Protein AF-A0A3A2ZNB6-F1 (afdb_monomer)

InterPro domains:
  IPR016805 Intermembrane space protein MIX23, fungal [PIRSF022603] (1-166)
  IPR019171 Intermembrane space protein MIX23 [PF09774] (1-150)
  IPR019171 Intermembrane space protein MIX23 [PTHR31905] (4-158)

Foldseek 3Di:
DLVVLCVVDQVCLVVVLVVLDDVVVVPDDPVVPVDDPPPPPLPDARDLVSLVCCVLPPVLVSLVVVVVVLVVLLVVLPDDDPPFPCVVVLVVVVVVLVVDDDDCVVPVCVNDDDRDDTPSRVSNVVSVVVVVVSQVSQQNSVVSSCSRNVPPPDGSVRVSVVSVVVVD

Radius of gyration: 25.67 Å; Cα contacts (8 Å, |Δi|>4): 90; chains: 1; bounding box: 61×32×72 Å

Solvent-accessible surface area (backbone atoms only — not comparable to full-atom values): 10119 Å² total; per-residue (Å²): 107,72,68,60,57,37,52,73,45,53,77,34,33,70,59,59,57,55,66,62,58,59,64,79,80,77,54,91,56,80,70,71,70,73,52,88,68,83,77,69,69,84,81,62,70,46,55,61,66,57,44,50,47,43,41,67,72,48,52,48,52,53,52,48,54,52,51,51,52,50,51,52,51,49,53,56,26,70,46,88,68,90,83,50,83,58,53,64,58,44,51,53,51,53,52,54,58,72,70,58,84,71,58,59,90,82,41,75,65,71,73,69,78,81,79,77,76,50,73,34,54,52,44,40,53,50,46,54,53,50,50,57,51,48,54,52,49,47,52,55,44,37,57,54,48,31,66,45,46,69,50,72,103,67,55,61,66,60,54,49,48,55,56,52,59,77,71,112

Organism: NCBI:txid2070753

Sequence (168 aa):
FLLLSRSTIDDSITQNLNALHTPAREGFDPSSTAARRTDSNIGRPINPAACKDFKNNVLFPSWQARSDVLNYCAGVATSPDPDDPDLILRQIESAKEREKVVDERLDPYSARSYPQQARTESLAAVVRNQRTVEEIIRARTWSLVSERCADGPTNWDEALNKWREGRQ

pLDDT: mean 87.4, std 11.67, range [49.62, 98.12]

Mean predicted aligned error: 8.27 Å

Secondary structure (DSSP, 8-state):
-HHHHHHHHTTTHHHHHHHT--GGGT---GGGGSS--SS-STTSPPPHHHHHHHIIIIIHHHHHHHHHHHHHHHHHHHS--TT-TTHHHHHHHHHHHHH----TTT-TTTT---PPPPHHHHHHHHHHHHHHHHHHHHHHHHHHHHHHTT--S--HHHHHHHHHHTT-

Structure (mmCIF, N/CA/C/O backbone):
data_AF-A0A3A2ZNB6-F1
#
_entry.id   AF-A0A3A2ZNB6-F1
#
loop_
_atom_site.group_PDB
_atom_site.id
_atom_site.type_symbol
_atom_site.label_atom_id
_atom_site.label_alt_id
_atom_site.label_comp_id
_atom_site.label_asym_id
_atom_site.label_entity_id
_atom_site.label_seq_id
_atom_site.pdbx_PDB_ins_code
_atom_site.Cartn_x
_atom_site.Cartn_y
_atom_site.Cartn_z
_atom_site.occupancy
_atom_site.B_iso_or_equiv
_atom_site.auth_seq_id
_atom_site.auth_comp_id
_atom_site.auth_asym_id
_atom_site.auth_atom_id
_atom_site.pdbx_PDB_model_num
ATOM 1 N N . PHE A 1 1 ? 1.115 -10.999 5.623 1.00 94.50 1 PHE A N 1
ATOM 2 C CA . PHE A 1 1 ? 0.964 -10.601 4.207 1.00 9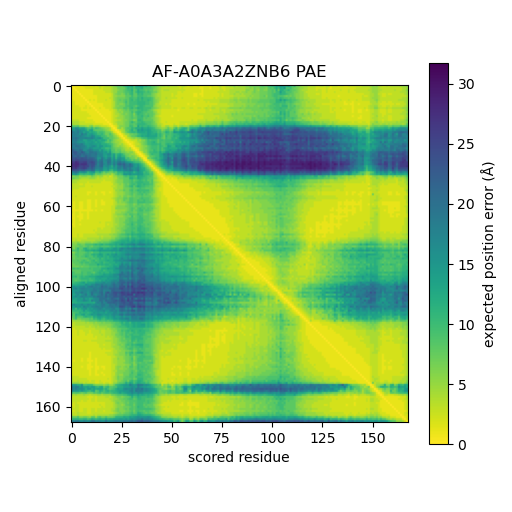4.50 1 PHE A CA 1
ATOM 3 C C . PHE A 1 1 ? 1.639 -9.265 3.892 1.00 94.50 1 PHE A C 1
ATOM 5 O O . PHE A 1 1 ? 2.648 -9.297 3.203 1.00 94.50 1 PHE A O 1
ATOM 12 N N . LEU A 1 2 ? 1.159 -8.119 4.409 1.00 96.50 2 LEU A N 1
ATOM 13 C CA . LEU A 1 2 ? 1.678 -6.783 4.038 1.00 96.50 2 LEU A CA 1
ATOM 14 C C . LEU A 1 2 ? 3.202 -6.648 4.188 1.00 96.50 2 LEU A C 1
ATOM 16 O O . LEU A 1 2 ? 3.859 -6.202 3.257 1.00 96.50 2 LEU A O 1
ATOM 20 N N . LEU A 1 3 ? 3.757 -7.094 5.322 1.00 95.31 3 LEU A N 1
ATOM 21 C CA . LEU A 1 3 ? 5.204 -7.078 5.575 1.00 95.31 3 LEU A CA 1
ATOM 22 C C . LEU A 1 3 ? 5.992 -7.853 4.510 1.00 95.31 3 LEU A C 1
ATOM 24 O O . LEU A 1 3 ? 6.935 -7.323 3.942 1.00 95.31 3 LEU A O 1
ATOM 28 N N . LEU A 1 4 ? 5.561 -9.079 4.198 1.00 96.56 4 LEU A N 1
ATOM 29 C CA . LEU A 1 4 ? 6.214 -9.926 3.197 1.00 96.56 4 LEU A CA 1
ATOM 30 C C . LEU A 1 4 ? 6.096 -9.342 1.781 1.00 96.56 4 LEU A C 1
ATOM 32 O O . LEU A 1 4 ? 7.050 -9.371 1.013 1.00 96.56 4 LEU A O 1
ATOM 36 N N . SER A 1 5 ? 4.933 -8.790 1.426 1.00 97.12 5 SER A N 1
ATOM 37 C CA . SER A 1 5 ? 4.749 -8.144 0.121 1.00 97.12 5 SER A CA 1
ATOM 38 C C . SER A 1 5 ? 5.644 -6.908 -0.035 1.00 97.12 5 SER A C 1
ATOM 40 O O . SER A 1 5 ? 6.174 -6.673 -1.115 1.00 97.12 5 SER A O 1
ATOM 42 N N . ARG A 1 6 ? 5.842 -6.130 1.035 1.00 96.56 6 ARG A N 1
ATOM 43 C CA . ARG A 1 6 ? 6.731 -4.959 1.026 1.00 96.56 6 ARG A CA 1
ATOM 44 C C . ARG A 1 6 ? 8.198 -5.363 0.946 1.00 96.56 6 ARG A C 1
ATOM 46 O O . ARG A 1 6 ? 8.913 -4.828 0.107 1.00 96.56 6 ARG A O 1
ATOM 53 N N . SER A 1 7 ? 8.623 -6.359 1.723 1.00 96.06 7 SER A N 1
ATOM 54 C CA . SER A 1 7 ? 10.024 -6.796 1.721 1.00 96.06 7 SER A CA 1
ATOM 55 C C . SER A 1 7 ? 10.468 -7.370 0.372 1.00 96.06 7 SER A C 1
ATOM 57 O O . SER A 1 7 ? 11.592 -7.145 -0.079 1.00 96.06 7 SER A O 1
ATOM 59 N N . THR A 1 8 ? 9.567 -8.081 -0.305 1.00 95.44 8 THR A N 1
ATOM 60 C CA . THR A 1 8 ? 9.838 -8.727 -1.599 1.00 95.44 8 THR A CA 1
ATOM 61 C C . THR A 1 8 ? 9.813 -7.776 -2.795 1.00 95.44 8 THR A C 1
ATOM 63 O O . THR A 1 8 ? 10.444 -8.079 -3.804 1.00 95.44 8 THR A O 1
ATOM 66 N N . ILE A 1 9 ? 9.115 -6.639 -2.703 1.00 96.06 9 ILE A N 1
ATOM 67 C CA . ILE A 1 9 ? 8.940 -5.711 -3.831 1.00 96.06 9 ILE A CA 1
ATOM 68 C C . ILE A 1 9 ? 9.571 -4.345 -3.553 1.00 96.06 9 ILE A C 1
ATOM 70 O O . ILE A 1 9 ? 10.433 -3.903 -4.312 1.00 96.06 9 ILE A O 1
ATOM 74 N N . ASP A 1 10 ? 9.128 -3.675 -2.490 1.00 96.94 10 ASP A N 1
ATOM 75 C CA . ASP A 1 10 ? 9.426 -2.270 -2.206 1.00 96.94 10 ASP A CA 1
ATOM 76 C C . ASP A 1 10 ? 10.764 -2.098 -1.475 1.00 96.94 10 ASP A C 1
ATOM 78 O O . ASP A 1 10 ? 11.604 -1.315 -1.911 1.00 96.94 10 ASP A O 1
ATOM 82 N N . ASP A 1 11 ? 11.021 -2.867 -0.412 1.00 95.88 11 ASP A N 1
ATOM 83 C CA . ASP A 1 11 ? 12.286 -2.756 0.337 1.00 95.88 11 ASP A CA 1
ATOM 84 C C . ASP A 1 11 ? 13.483 -3.225 -0.507 1.00 95.88 11 ASP A C 1
ATOM 86 O O . ASP A 1 11 ? 14.604 -2.734 -0.363 1.00 95.88 11 ASP A O 1
ATOM 90 N N . SER A 1 12 ? 13.232 -4.154 -1.430 1.00 95.38 12 SER A N 1
ATOM 91 C CA . SER A 1 12 ? 14.197 -4.679 -2.397 1.00 95.38 12 SER A CA 1
ATOM 92 C C . SER A 1 12 ? 14.084 -4.015 -3.776 1.00 95.38 12 SER A C 1
ATOM 94 O O . SER A 1 12 ? 14.669 -4.513 -4.738 1.00 95.38 12 SER A O 1
ATOM 96 N N . ILE A 1 13 ? 13.402 -2.865 -3.901 1.00 95.25 13 ILE A N 1
ATOM 97 C CA . ILE A 1 13 ? 13.139 -2.232 -5.206 1.00 95.25 13 ILE A CA 1
ATOM 98 C C . ILE A 1 13 ? 14.415 -1.976 -6.010 1.00 95.25 13 ILE A C 1
ATOM 100 O O . ILE A 1 13 ? 14.458 -2.256 -7.203 1.00 95.25 13 ILE A O 1
ATOM 104 N N . THR A 1 14 ? 15.494 -1.530 -5.366 1.00 93.06 14 THR A N 1
ATOM 105 C CA . THR A 1 14 ? 16.782 -1.306 -6.037 1.00 93.06 14 THR A CA 1
ATOM 106 C C . THR A 1 14 ? 17.345 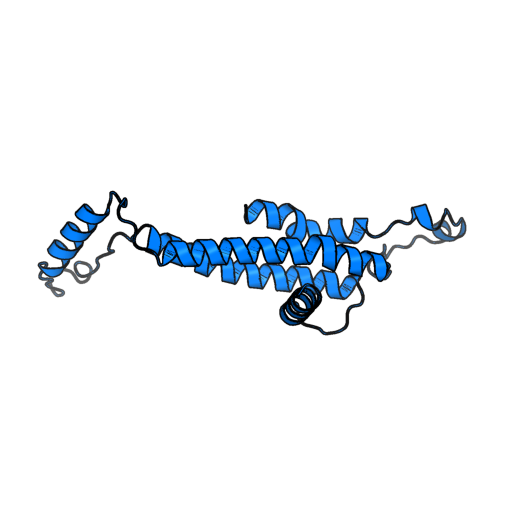-2.599 -6.626 1.00 93.06 14 THR A C 1
ATOM 108 O O . THR A 1 14 ? 17.884 -2.587 -7.729 1.00 93.06 14 THR A O 1
ATOM 111 N N . GLN A 1 15 ? 17.211 -3.723 -5.917 1.00 91.94 15 GLN A N 1
ATOM 112 C CA . GLN A 1 15 ? 17.655 -5.029 -6.408 1.00 91.94 15 GLN A CA 1
ATOM 113 C C . GLN A 1 15 ? 16.778 -5.493 -7.573 1.00 91.94 15 GLN A C 1
ATOM 115 O O . GLN A 1 15 ? 17.310 -5.899 -8.603 1.00 91.94 15 GLN A O 1
ATOM 120 N N . ASN A 1 16 ? 15.456 -5.347 -7.441 1.00 93.44 16 ASN A N 1
ATOM 121 C CA . ASN A 1 16 ? 14.493 -5.669 -8.492 1.00 93.44 16 ASN A CA 1
ATOM 122 C C . ASN A 1 16 ? 14.765 -4.863 -9.773 1.00 93.44 16 ASN A C 1
ATOM 124 O O . ASN A 1 16 ? 14.822 -5.440 -10.854 1.00 93.44 16 ASN A O 1
ATOM 128 N N . LEU A 1 17 ? 15.021 -3.556 -9.659 1.00 91.38 17 LEU A N 1
ATOM 129 C CA . LEU A 1 17 ? 15.357 -2.687 -10.791 1.00 91.38 17 LEU A CA 1
ATOM 130 C C . LEU A 1 17 ? 16.722 -3.024 -11.400 1.00 91.38 17 LEU A C 1
ATOM 132 O O . LEU A 1 17 ? 16.853 -3.084 -12.620 1.00 91.38 17 LEU A O 1
ATOM 136 N N . ASN A 1 18 ? 17.735 -3.300 -10.576 1.00 89.38 18 ASN A N 1
ATOM 137 C CA . ASN A 1 18 ? 19.047 -3.714 -11.074 1.00 89.38 18 ASN A CA 1
ATOM 138 C C . ASN A 1 18 ? 18.977 -5.055 -11.823 1.00 89.38 18 ASN A C 1
ATOM 140 O O . ASN A 1 18 ? 19.704 -5.236 -12.795 1.00 89.38 18 ASN A O 1
ATOM 144 N N . ALA A 1 19 ? 18.088 -5.969 -11.421 1.00 88.56 19 ALA A N 1
ATOM 145 C CA . ALA A 1 19 ? 17.867 -7.239 -12.114 1.00 88.56 19 ALA A CA 1
ATOM 146 C C . ALA A 1 19 ? 17.224 -7.073 -13.506 1.00 88.56 19 ALA A C 1
ATOM 148 O O . ALA A 1 19 ? 17.339 -7.970 -14.340 1.00 88.56 19 ALA A O 1
ATOM 149 N N . LEU A 1 20 ? 16.592 -5.925 -13.791 1.00 87.94 20 LEU A N 1
ATOM 150 C CA . LEU A 1 20 ? 16.092 -5.601 -15.133 1.00 87.94 20 LEU A CA 1
ATOM 151 C C . LEU A 1 20 ? 17.223 -5.244 -16.106 1.00 87.94 20 LEU A C 1
ATOM 153 O O . LEU A 1 20 ? 17.026 -5.294 -17.322 1.00 87.94 20 LEU A O 1
ATOM 157 N N . HIS A 1 21 ? 18.417 -4.911 -15.606 1.00 80.81 21 HIS A N 1
ATOM 158 C CA . HIS A 1 21 ? 19.594 -4.819 -16.455 1.00 80.81 21 HIS A CA 1
ATOM 159 C C . HIS A 1 21 ? 20.095 -6.224 -16.788 1.00 80.81 21 HIS A C 1
ATOM 161 O O . HIS A 1 21 ? 20.613 -6.942 -15.936 1.00 80.81 21 HIS A O 1
ATOM 167 N N . THR A 1 22 ? 20.021 -6.588 -18.067 1.00 69.44 22 THR A N 1
ATOM 168 C CA . THR A 1 22 ? 20.584 -7.840 -18.587 1.00 69.44 22 THR A CA 1
ATOM 169 C C . THR A 1 22 ? 21.734 -7.559 -19.562 1.00 69.44 22 THR A C 1
ATOM 171 O O . THR A 1 22 ? 21.530 -7.674 -20.773 1.00 69.44 22 THR A O 1
ATOM 174 N N . PRO A 1 23 ? 22.952 -7.220 -19.083 1.00 63.22 23 PRO A N 1
ATOM 175 C CA . PRO A 1 23 ? 24.102 -6.959 -19.957 1.00 63.22 23 PRO A CA 1
ATOM 176 C C . PRO A 1 23 ? 24.428 -8.145 -20.871 1.00 63.22 23 PRO A C 1
ATOM 178 O O . PRO A 1 23 ? 24.843 -7.967 -22.008 1.00 63.22 23 PRO A O 1
ATOM 181 N N . ALA A 1 24 ? 24.176 -9.371 -20.399 1.00 61.31 24 ALA A N 1
ATOM 182 C CA . ALA A 1 24 ? 24.453 -10.598 -21.142 1.00 61.31 24 ALA A CA 1
ATOM 183 C C . ALA A 1 24 ? 23.692 -10.709 -22.478 1.00 61.31 24 ALA A C 1
ATOM 185 O O . ALA A 1 24 ? 24.148 -11.425 -23.365 1.00 61.31 24 ALA A O 1
ATOM 186 N N . ARG A 1 25 ? 22.561 -10.004 -22.649 1.00 65.25 25 ARG A N 1
ATOM 187 C CA . ARG A 1 25 ? 21.824 -9.980 -23.925 1.00 65.25 25 ARG A CA 1
ATOM 188 C C . ARG A 1 25 ? 22.501 -9.120 -24.995 1.00 65.25 25 ARG A C 1
ATOM 190 O O . ARG A 1 25 ? 22.277 -9.368 -26.172 1.00 65.25 25 ARG A O 1
ATOM 197 N N . GLU A 1 26 ? 23.308 -8.136 -24.602 1.00 64.44 26 GLU A N 1
ATOM 198 C CA . GLU A 1 26 ? 24.009 -7.232 -25.528 1.00 64.44 26 GLU A CA 1
ATOM 199 C C . GLU A 1 26 ? 25.3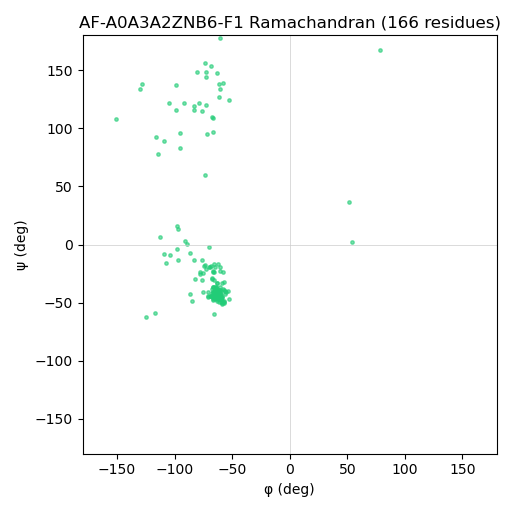64 -7.799 -25.996 1.00 64.44 26 GLU A C 1
ATOM 201 O O . GLU A 1 26 ? 25.970 -7.259 -26.917 1.00 64.44 26 GLU A O 1
ATOM 206 N N . GLY A 1 27 ? 25.815 -8.921 -25.419 1.00 66.94 27 GLY A N 1
ATOM 207 C CA . GLY A 1 27 ? 27.125 -9.511 -25.701 1.00 66.94 27 GLY A CA 1
ATOM 208 C C . GLY A 1 27 ? 28.271 -8.794 -24.976 1.00 66.94 27 GLY A C 1
ATOM 209 O O . GLY A 1 27 ? 28.104 -7.725 -24.391 1.00 66.94 27 GLY A O 1
ATOM 210 N N . PHE A 1 28 ? 29.452 -9.416 -24.962 1.00 74.62 28 PHE A N 1
ATOM 211 C CA . PHE A 1 28 ? 30.645 -8.801 -24.377 1.00 74.62 28 PHE A CA 1
ATOM 212 C C . PHE A 1 28 ? 31.311 -7.867 -25.394 1.00 74.62 28 PHE A C 1
ATOM 214 O O . PHE A 1 28 ? 31.755 -8.318 -26.448 1.00 74.62 28 PHE A O 1
ATOM 221 N N . ASP A 1 29 ? 31.414 -6.583 -25.055 1.00 74.12 29 ASP A N 1
ATOM 222 C CA . ASP A 1 29 ? 32.189 -5.595 -25.807 1.00 74.12 29 ASP A CA 1
ATOM 223 C C . ASP A 1 29 ? 33.566 -5.397 -25.138 1.00 74.12 29 ASP A C 1
ATOM 225 O O . ASP A 1 29 ? 33.617 -4.898 -24.008 1.00 74.12 29 ASP A O 1
ATOM 229 N N . PRO A 1 30 ? 34.694 -5.731 -25.796 1.00 77.69 30 PRO A N 1
ATOM 230 C CA . PRO A 1 30 ? 36.042 -5.542 -25.248 1.00 77.69 30 PRO A CA 1
ATOM 231 C C . PRO A 1 30 ? 36.366 -4.084 -24.883 1.00 77.69 30 PRO A C 1
ATOM 233 O O . PRO A 1 30 ? 37.218 -3.830 -24.029 1.00 77.69 30 PRO A O 1
ATOM 236 N N . SER A 1 31 ? 35.679 -3.113 -25.497 1.00 76.25 31 SER A N 1
ATOM 237 C CA . SER A 1 31 ? 35.842 -1.691 -25.184 1.00 76.25 31 SER A CA 1
ATOM 238 C C . SER A 1 31 ? 35.190 -1.297 -23.849 1.00 76.25 31 SER A C 1
ATOM 240 O O . SER A 1 31 ? 35.581 -0.302 -23.235 1.00 76.25 31 SER A O 1
ATOM 242 N N . SER A 1 32 ? 34.262 -2.113 -23.331 1.00 67.31 32 SER A N 1
ATOM 243 C CA . SER A 1 32 ? 33.567 -1.868 -22.058 1.00 67.31 32 SER A CA 1
ATOM 244 C C . SER A 1 32 ? 34.487 -1.942 -20.833 1.00 67.31 32 SER A C 1
ATOM 246 O O . SER A 1 32 ? 34.201 -1.309 -19.816 1.00 67.31 32 SER A O 1
ATOM 248 N N . THR A 1 33 ? 35.617 -2.650 -20.942 1.00 72.38 33 THR A N 1
ATOM 249 C CA . THR A 1 33 ? 36.646 -2.768 -19.894 1.00 72.38 33 THR A CA 1
ATOM 250 C C . THR A 1 33 ? 37.830 -1.819 -20.087 1.00 72.38 33 THR A C 1
ATOM 252 O O . THR A 1 33 ? 38.710 -1.768 -19.231 1.00 72.38 33 THR A O 1
ATOM 255 N N . ALA A 1 34 ? 37.871 -1.057 -21.188 1.00 75.00 34 ALA A N 1
ATOM 256 C CA . ALA A 1 34 ? 38.998 -0.181 -21.523 1.00 75.00 34 ALA A CA 1
ATOM 257 C C . ALA A 1 34 ? 39.118 1.045 -20.598 1.00 75.00 34 ALA A C 1
ATOM 259 O O . ALA A 1 34 ? 40.188 1.638 -20.490 1.00 75.00 34 ALA A O 1
ATOM 260 N N . ALA A 1 35 ? 38.040 1.409 -19.898 1.00 67.31 35 ALA A N 1
ATOM 261 C CA . ALA A 1 35 ? 38.037 2.469 -18.900 1.00 67.31 35 ALA A CA 1
ATOM 262 C C . ALA A 1 35 ? 37.400 1.971 -17.601 1.00 67.31 35 ALA A C 1
ATOM 264 O O . ALA A 1 35 ? 36.316 1.383 -17.604 1.00 67.31 35 ALA A O 1
ATOM 265 N N . ARG A 1 36 ? 38.051 2.249 -16.466 1.00 58.22 36 ARG A N 1
ATOM 266 C CA . ARG A 1 36 ? 37.471 2.022 -15.140 1.00 58.22 36 ARG A CA 1
ATOM 267 C C . ARG A 1 36 ? 36.296 2.990 -14.968 1.00 58.22 36 ARG A C 1
ATOM 269 O O . ARG A 1 36 ? 36.501 4.150 -14.628 1.00 58.22 36 ARG A O 1
ATOM 276 N N . ARG A 1 37 ? 35.068 2.526 -15.217 1.00 59.28 37 ARG A N 1
ATOM 277 C CA . ARG A 1 37 ? 33.850 3.288 -14.907 1.00 59.28 37 ARG A CA 1
ATOM 278 C C . ARG A 1 37 ? 33.668 3.310 -13.391 1.00 59.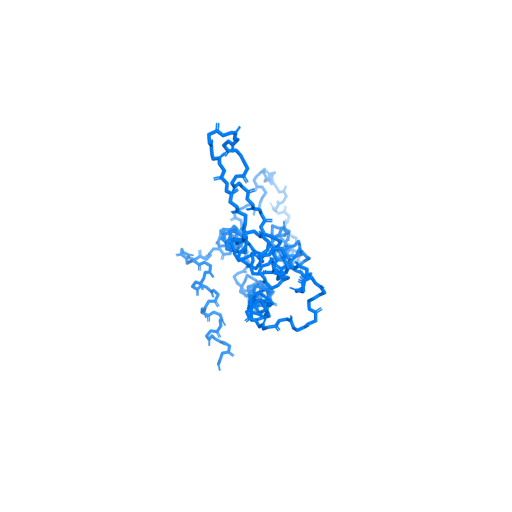28 37 ARG A C 1
ATOM 280 O O . ARG A 1 37 ? 33.157 2.356 -12.815 1.00 59.28 37 ARG A O 1
ATOM 287 N N . THR A 1 38 ? 34.152 4.369 -12.748 1.00 56.62 38 THR A N 1
ATOM 288 C CA . THR A 1 38 ? 33.975 4.608 -11.306 1.00 56.62 38 THR A CA 1
ATOM 289 C C . THR A 1 38 ? 32.545 5.020 -10.958 1.00 56.62 38 THR A C 1
ATOM 291 O O . THR A 1 38 ? 32.123 4.790 -9.832 1.00 56.62 38 THR A O 1
ATOM 294 N N . ASP A 1 39 ? 31.779 5.521 -11.933 1.00 49.62 39 ASP A N 1
ATOM 295 C CA . ASP A 1 39 ? 30.332 5.730 -11.830 1.00 49.62 39 ASP A CA 1
ATOM 296 C C . ASP A 1 39 ? 29.591 4.535 -12.429 1.00 49.62 39 ASP A C 1
ATOM 298 O O . ASP A 1 39 ? 29.219 4.481 -13.606 1.00 49.62 39 ASP A O 1
ATOM 302 N N . SER A 1 40 ? 29.441 3.504 -11.610 1.00 50.66 40 SER A N 1
ATOM 303 C CA . SER A 1 40 ? 28.744 2.275 -11.961 1.00 50.66 40 SER A CA 1
ATOM 304 C C . SER A 1 40 ? 27.252 2.540 -12.177 1.00 50.66 40 SER A C 1
ATOM 306 O O . SER A 1 40 ? 26.534 2.752 -11.209 1.00 50.66 40 SER A O 1
ATOM 308 N N . ASN A 1 41 ? 26.773 2.473 -13.423 1.00 52.66 41 ASN A N 1
ATOM 309 C CA . ASN A 1 41 ? 25.386 2.158 -13.819 1.00 52.66 41 ASN A CA 1
ATOM 310 C C . ASN A 1 41 ? 24.215 2.976 -13.228 1.00 52.66 41 ASN A C 1
ATOM 312 O O . ASN A 1 41 ? 23.076 2.708 -13.592 1.00 52.66 41 ASN A O 1
ATOM 316 N N . ILE A 1 42 ? 24.446 3.990 -12.39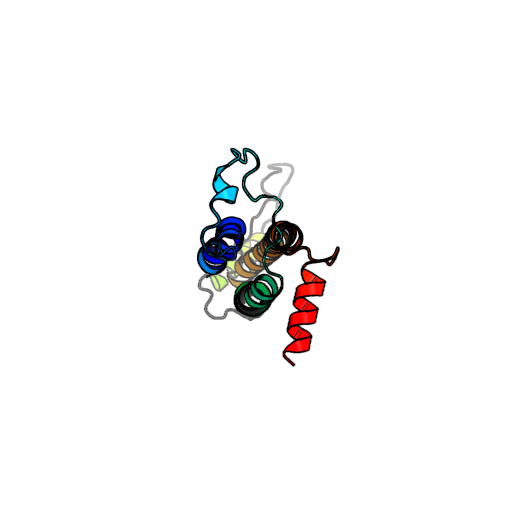3 1.00 53.47 42 ILE A N 1
ATOM 317 C CA . ILE A 1 42 ? 23.387 4.815 -11.787 1.00 53.47 42 ILE A CA 1
ATOM 318 C C . ILE A 1 42 ? 22.644 5.646 -12.849 1.00 53.47 42 ILE A C 1
ATOM 320 O O . ILE A 1 42 ? 21.484 5.982 -12.652 1.00 53.47 42 ILE A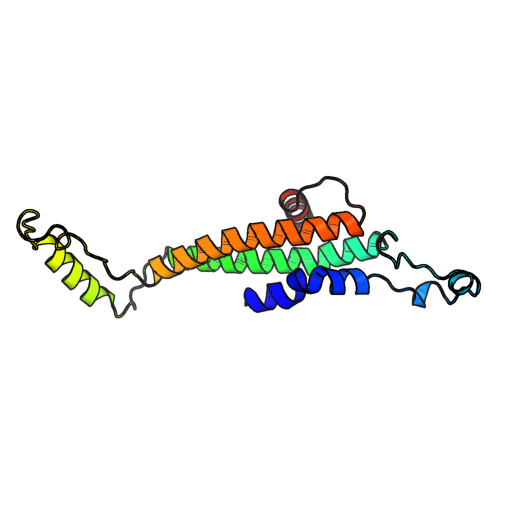 O 1
ATOM 324 N N . GLY A 1 43 ? 23.269 5.903 -14.005 1.00 55.81 43 GLY A N 1
ATOM 325 C CA . GLY A 1 43 ? 22.693 6.699 -15.094 1.00 55.81 43 GLY A CA 1
ATOM 326 C C . GLY A 1 43 ? 22.362 5.946 -16.387 1.00 55.81 43 GLY A C 1
ATOM 327 O O . GLY A 1 43 ? 22.037 6.603 -17.372 1.00 55.81 43 GLY A O 1
ATOM 328 N N . ARG A 1 44 ? 22.477 4.606 -16.455 1.00 65.50 44 ARG A N 1
ATOM 329 C CA . ARG A 1 44 ? 22.025 3.880 -17.659 1.00 65.50 44 ARG A CA 1
ATOM 330 C C . ARG A 1 44 ? 20.515 3.655 -17.542 1.00 65.50 44 ARG A C 1
ATOM 332 O O . ARG A 1 44 ? 20.112 2.926 -16.638 1.00 65.50 44 ARG A O 1
ATOM 339 N N . PRO A 1 45 ? 19.688 4.240 -18.425 1.00 70.19 45 PRO A N 1
ATOM 340 C CA . PRO A 1 45 ? 18.253 4.008 -18.378 1.00 70.19 45 PRO A CA 1
ATOM 341 C C . PRO A 1 45 ? 17.979 2.517 -18.586 1.00 70.19 45 PRO A C 1
ATOM 343 O O . PRO A 1 45 ? 18.568 1.877 -19.465 1.00 70.19 45 PRO A O 1
ATOM 346 N N . ILE A 1 46 ? 17.116 1.950 -17.745 1.00 84.94 46 ILE A N 1
ATOM 347 C CA . ILE A 1 46 ? 16.637 0.578 -17.924 1.00 84.94 46 ILE A CA 1
ATOM 348 C C . ILE A 1 46 ? 15.868 0.516 -19.251 1.00 84.94 46 ILE A C 1
ATOM 350 O O . ILE A 1 46 ? 15.243 1.493 -19.667 1.00 84.94 46 ILE A O 1
ATOM 354 N N . ASN A 1 47 ? 15.911 -0.633 -19.934 1.00 86.94 47 ASN A N 1
ATOM 355 C CA . ASN A 1 47 ? 15.136 -0.831 -21.155 1.00 86.94 47 ASN A CA 1
ATOM 356 C C . ASN A 1 47 ? 13.644 -0.484 -20.902 1.00 86.94 47 ASN A C 1
ATOM 358 O O . ASN A 1 47 ? 13.035 -1.084 -20.008 1.00 86.94 47 ASN A O 1
ATOM 362 N N . PRO A 1 48 ? 13.029 0.429 -21.683 1.00 89.06 48 PRO A N 1
ATOM 363 C CA . PRO A 1 48 ? 11.660 0.885 -21.430 1.00 89.06 48 PRO A CA 1
ATOM 364 C C . PRO A 1 48 ? 10.612 -0.235 -21.434 1.00 89.06 48 PRO A C 1
ATOM 366 O O . PRO A 1 48 ? 9.655 -0.181 -20.662 1.00 89.06 48 PRO A O 1
ATOM 369 N N . ALA A 1 49 ? 10.796 -1.273 -22.259 1.00 90.25 49 ALA A N 1
ATOM 370 C CA . ALA A 1 49 ? 9.898 -2.425 -22.287 1.00 90.25 49 ALA A CA 1
ATOM 371 C C . ALA A 1 49 ? 10.013 -3.249 -20.996 1.00 90.25 49 ALA A C 1
ATOM 373 O O . ALA A 1 49 ? 8.995 -3.557 -20.386 1.00 90.25 49 ALA A O 1
ATOM 374 N N . ALA A 1 50 ? 11.235 -3.502 -20.511 1.00 91.12 50 ALA A N 1
ATOM 375 C CA . ALA A 1 50 ? 11.452 -4.206 -19.244 1.00 91.12 50 ALA A CA 1
ATOM 376 C C . ALA A 1 50 ? 10.856 -3.442 -18.048 1.00 91.12 50 ALA A C 1
ATOM 378 O O . ALA A 1 50 ? 10.216 -4.038 -17.184 1.00 91.12 50 ALA A O 1
ATOM 379 N N . CYS A 1 51 ? 11.002 -2.114 -18.025 1.00 92.19 51 CYS A N 1
ATOM 380 C CA . CYS A 1 51 ? 10.354 -1.259 -17.029 1.00 92.19 51 CYS A CA 1
ATOM 381 C C . CYS A 1 51 ? 8.826 -1.323 -17.105 1.00 92.19 51 CYS A C 1
ATOM 383 O O . CYS A 1 51 ? 8.156 -1.431 -16.077 1.00 92.19 51 CYS A O 1
ATOM 385 N N . LYS A 1 52 ? 8.256 -1.263 -18.314 1.00 92.81 52 LYS A N 1
ATOM 386 C CA . LYS A 1 52 ? 6.810 -1.389 -18.522 1.00 92.81 52 LYS A CA 1
ATOM 387 C C . LYS A 1 52 ? 6.295 -2.745 -18.035 1.00 92.81 52 LYS A C 1
ATOM 389 O O . LYS A 1 52 ? 5.293 -2.786 -17.324 1.00 92.81 52 LYS A O 1
ATOM 394 N N . ASP A 1 53 ? 6.996 -3.825 -18.360 1.00 94.12 53 ASP A N 1
ATOM 395 C CA . ASP A 1 53 ? 6.628 -5.180 -17.952 1.00 94.12 53 ASP A CA 1
ATOM 396 C C . ASP A 1 53 ? 6.726 -5.362 -16.436 1.00 94.12 53 ASP A C 1
ATOM 398 O O . ASP A 1 53 ? 5.794 -5.882 -15.824 1.00 94.12 53 ASP A O 1
ATOM 402 N N . PHE A 1 54 ? 7.799 -4.874 -15.806 1.00 95.38 54 PHE A N 1
ATOM 403 C CA . PHE A 1 54 ? 7.938 -4.891 -14.349 1.00 95.38 54 PHE A CA 1
ATOM 404 C C . PHE A 1 54 ? 6.794 -4.134 -13.664 1.00 95.38 54 PHE A C 1
ATOM 406 O O . PHE A 1 54 ? 6.153 -4.662 -12.751 1.00 95.38 54 PHE A O 1
ATOM 413 N N . LYS A 1 55 ? 6.482 -2.920 -14.135 1.00 95.50 55 LYS A N 1
ATOM 414 C CA . LYS A 1 55 ? 5.379 -2.116 -13.593 1.00 95.50 55 LYS A CA 1
ATOM 415 C C . LYS A 1 55 ? 4.042 -2.850 -13.703 1.00 95.50 55 LYS A C 1
ATOM 417 O O . LYS A 1 55 ? 3.342 -3.010 -12.704 1.00 95.50 55 LYS A O 1
ATOM 422 N N . ASN A 1 56 ? 3.718 -3.347 -14.895 1.00 95.75 56 ASN A N 1
ATOM 423 C CA . ASN A 1 56 ? 2.402 -3.908 -15.197 1.00 95.75 56 ASN A CA 1
ATOM 424 C C . ASN A 1 56 ? 2.168 -5.309 -14.626 1.00 95.75 56 ASN A C 1
ATOM 426 O O . ASN A 1 56 ? 1.021 -5.644 -14.321 1.00 95.75 56 ASN A O 1
ATOM 430 N N . ASN A 1 57 ? 3.225 -6.116 -14.503 1.00 95.94 57 ASN A N 1
ATOM 431 C CA . ASN A 1 57 ? 3.121 -7.529 -14.132 1.00 95.94 57 ASN A CA 1
ATOM 432 C C . ASN A 1 57 ? 3.605 -7.825 -12.708 1.00 95.94 57 ASN A C 1
ATOM 434 O O . ASN A 1 57 ? 3.266 -8.879 -12.177 1.00 95.94 57 ASN A O 1
ATOM 438 N N . VAL A 1 58 ? 4.353 -6.914 -12.073 1.00 96.38 58 VAL A N 1
ATOM 439 C CA . VAL A 1 58 ? 4.909 -7.128 -10.726 1.00 96.38 58 VAL A CA 1
ATOM 440 C C . VAL A 1 58 ? 4.494 -6.019 -9.765 1.00 96.38 58 VAL A C 1
ATOM 442 O O . VAL A 1 58 ? 3.791 -6.291 -8.789 1.00 96.38 58 VAL A O 1
ATOM 445 N N . LEU A 1 59 ? 4.886 -4.771 -10.038 1.00 97.00 59 LEU A N 1
ATOM 446 C CA . LEU A 1 59 ? 4.728 -3.665 -9.090 1.00 97.00 59 LEU A CA 1
ATOM 447 C C . LEU A 1 59 ? 3.254 -3.326 -8.835 1.00 97.00 59 LEU A C 1
ATOM 449 O O . LEU A 1 59 ? 2.775 -3.442 -7.706 1.00 97.00 59 LEU A O 1
ATOM 453 N N . PHE A 1 60 ? 2.516 -2.949 -9.883 1.00 97.50 60 PHE A N 1
ATOM 454 C CA . PHE A 1 60 ? 1.121 -2.530 -9.750 1.00 97.50 60 PHE A CA 1
ATOM 455 C C . PHE A 1 60 ? 0.184 -3.655 -9.291 1.00 97.50 60 PHE A C 1
ATOM 457 O O . PHE A 1 60 ? -0.619 -3.393 -8.393 1.00 97.50 60 PHE A O 1
ATOM 464 N N . PRO A 1 61 ? 0.302 -4.912 -9.773 1.00 97.56 61 PRO A N 1
ATOM 465 C CA . PRO A 1 61 ? -0.445 -6.027 -9.192 1.00 97.56 61 PRO A CA 1
ATOM 466 C C . PRO A 1 61 ? -0.195 -6.210 -7.692 1.00 97.56 61 PRO A C 1
ATOM 468 O O . PRO A 1 61 ? -1.143 -6.414 -6.935 1.00 97.56 61 PRO A O 1
ATOM 471 N N . SER A 1 62 ? 1.059 -6.098 -7.242 1.00 97.75 62 SER A N 1
ATOM 472 C CA . SER A 1 62 ? 1.403 -6.244 -5.822 1.00 97.75 62 SER A CA 1
ATOM 473 C C . SER A 1 62 ? 0.796 -5.121 -4.982 1.00 97.75 62 SER A C 1
ATOM 475 O O . SER A 1 62 ? 0.212 -5.372 -3.928 1.00 97.75 62 SER A O 1
ATOM 477 N N . TRP A 1 63 ? 0.872 -3.880 -5.466 1.00 98.06 63 TRP A N 1
ATOM 478 C CA . TRP A 1 63 ? 0.230 -2.735 -4.821 1.00 98.06 63 TRP A CA 1
ATOM 479 C C . TRP A 1 63 ? -1.292 -2.881 -4.780 1.00 98.06 63 TRP A C 1
ATOM 481 O O . TRP A 1 63 ? -1.902 -2.600 -3.747 1.00 98.06 63 TRP A O 1
ATOM 491 N N . GLN A 1 64 ? -1.903 -3.365 -5.863 1.00 97.56 64 GLN A N 1
ATOM 492 C CA . GLN A 1 64 ? -3.338 -3.620 -5.920 1.00 97.56 64 GLN A CA 1
ATOM 493 C C . GLN A 1 64 ? -3.756 -4.665 -4.885 1.00 97.56 64 GLN A C 1
ATOM 495 O O . GLN A 1 64 ? -4.625 -4.377 -4.068 1.00 97.56 64 GLN A O 1
ATOM 500 N N . ALA A 1 65 ? -3.068 -5.807 -4.825 1.00 97.94 65 ALA A N 1
ATOM 501 C CA . ALA A 1 65 ? -3.357 -6.851 -3.844 1.00 97.94 65 ALA A CA 1
ATOM 502 C C . ALA A 1 65 ? -3.259 -6.336 -2.395 1.00 97.94 65 ALA A C 1
ATOM 504 O O . ALA A 1 65 ? -4.080 -6.682 -1.545 1.00 97.94 65 ALA A O 1
ATOM 505 N N . ARG A 1 66 ? -2.288 -5.461 -2.093 1.00 98.06 66 ARG A N 1
ATOM 506 C CA . ARG A 1 66 ? -2.208 -4.803 -0.777 1.00 98.06 66 ARG A CA 1
ATOM 507 C C . ARG A 1 66 ? -3.369 -3.844 -0.525 1.00 98.06 66 ARG A C 1
ATOM 509 O O . ARG A 1 66 ? -3.897 -3.834 0.586 1.00 98.06 66 ARG A O 1
ATOM 516 N N . SER A 1 67 ? -3.781 -3.066 -1.527 1.00 97.88 67 SER A N 1
ATOM 517 C CA . SER A 1 67 ? -4.977 -2.218 -1.435 1.00 97.88 67 SER A CA 1
ATOM 518 C C . SER A 1 67 ? -6.238 -3.043 -1.173 1.00 97.88 67 SER A C 1
ATOM 520 O O . SER A 1 67 ? -7.026 -2.663 -0.310 1.00 97.88 67 SER A O 1
ATOM 522 N N . ASP A 1 68 ? -6.396 -4.182 -1.842 1.00 97.75 68 ASP A N 1
ATOM 523 C CA . ASP A 1 68 ? -7.555 -5.063 -1.678 1.00 97.75 68 ASP A CA 1
ATOM 524 C C . ASP A 1 68 ? -7.616 -5.648 -0.265 1.00 97.75 68 ASP A C 1
ATOM 526 O O . ASP A 1 68 ? -8.659 -5.585 0.383 1.00 97.75 68 ASP A O 1
ATOM 530 N N . VAL A 1 69 ? -6.481 -6.116 0.271 1.00 98.12 69 VAL A N 1
ATOM 531 C CA . VAL A 1 69 ? -6.396 -6.591 1.663 1.00 98.12 69 VAL A CA 1
ATOM 532 C C . VAL A 1 69 ? -6.735 -5.479 2.655 1.00 98.12 69 VAL A C 1
ATOM 534 O O . VAL A 1 69 ? -7.507 -5.705 3.583 1.00 98.12 69 VAL A O 1
ATOM 537 N N . LEU A 1 70 ? -6.208 -4.265 2.465 1.00 98.06 70 LEU A N 1
ATOM 538 C CA . LEU A 1 70 ? -6.524 -3.135 3.345 1.00 98.06 70 LEU A CA 1
ATOM 539 C C . LEU A 1 70 ? -8.003 -2.738 3.276 1.00 98.06 70 LEU A C 1
ATOM 541 O O . LEU A 1 70 ? -8.580 -2.372 4.298 1.00 98.06 70 LEU A O 1
ATOM 545 N N . ASN A 1 71 ? -8.623 -2.817 2.099 1.00 97.88 71 ASN A N 1
ATOM 546 C CA . ASN A 1 71 ? -10.045 -2.531 1.919 1.00 97.88 71 ASN A CA 1
ATOM 547 C C . ASN A 1 71 ? -10.930 -3.611 2.542 1.00 97.88 71 ASN A C 1
ATOM 549 O O . ASN A 1 71 ? -11.896 -3.279 3.225 1.00 97.88 71 ASN A O 1
ATOM 553 N N . TYR A 1 72 ? -10.562 -4.883 2.388 1.00 97.50 72 TYR A N 1
ATOM 554 C CA . TYR A 1 72 ? -11.221 -5.988 3.075 1.00 97.50 72 TYR A CA 1
ATOM 555 C C . TYR A 1 72 ? -11.152 -5.813 4.598 1.00 97.50 72 TYR A C 1
ATOM 557 O O . TYR A 1 72 ? -12.180 -5.824 5.271 1.00 97.50 72 TYR A O 1
ATOM 565 N N . CYS A 1 73 ? -9.956 -5.559 5.142 1.00 97.19 73 CYS A N 1
ATOM 566 C CA . CYS A 1 73 ? -9.776 -5.313 6.572 1.00 97.19 73 CYS A CA 1
ATOM 567 C C . CYS A 1 73 ? -10.564 -4.090 7.059 1.00 97.19 73 CYS A C 1
ATOM 569 O O . CYS A 1 73 ? -11.089 -4.124 8.167 1.00 97.19 73 CYS A O 1
ATOM 571 N N . ALA A 1 74 ? -10.675 -3.030 6.252 1.00 97.25 74 ALA A N 1
ATOM 572 C CA . ALA A 1 74 ? -11.508 -1.875 6.583 1.00 97.25 74 ALA A CA 1
ATOM 573 C C . ALA A 1 74 ? -12.994 -2.254 6.690 1.00 97.25 74 ALA A C 1
ATOM 575 O O . ALA A 1 74 ? -13.654 -1.822 7.629 1.00 97.25 74 ALA A O 1
ATOM 576 N N . GLY A 1 75 ? -13.498 -3.091 5.776 1.00 96.69 75 GLY A N 1
ATOM 577 C CA . GLY A 1 75 ? -14.864 -3.616 5.841 1.00 96.69 75 GLY A CA 1
ATOM 578 C C . GLY A 1 75 ? -15.113 -4.407 7.127 1.00 96.69 75 GLY A C 1
ATOM 579 O O . GLY A 1 75 ? -16.050 -4.099 7.863 1.00 96.69 75 GLY A O 1
ATOM 580 N N . VAL A 1 76 ? -14.215 -5.345 7.453 1.00 96.00 76 VAL A N 1
ATOM 581 C CA . VAL A 1 76 ? -14.276 -6.141 8.696 1.00 96.00 76 VAL A CA 1
ATOM 582 C C . VAL A 1 76 ? -14.204 -5.256 9.945 1.00 96.00 76 VAL A C 1
ATOM 584 O O . VAL A 1 76 ? -14.921 -5.477 10.914 1.00 96.00 76 VAL A O 1
ATOM 587 N N . ALA A 1 77 ? -13.383 -4.207 9.929 1.00 95.31 77 ALA A N 1
ATOM 588 C CA . ALA A 1 77 ? -13.267 -3.283 11.056 1.00 95.31 77 ALA A CA 1
ATOM 589 C C . ALA A 1 77 ? -14.550 -2.475 11.327 1.00 95.31 77 ALA A C 1
ATOM 591 O O . ALA A 1 77 ? -14.694 -1.898 12.401 1.00 95.31 77 ALA A O 1
ATOM 592 N N . THR A 1 78 ? -15.471 -2.414 10.362 1.00 93.50 78 THR A N 1
ATOM 593 C CA . THR A 1 78 ? -16.763 -1.721 10.499 1.00 93.50 78 THR A CA 1
ATOM 594 C C . THR A 1 78 ? -17.946 -2.663 10.713 1.00 93.50 78 THR A C 1
ATOM 596 O O . THR A 1 78 ? -19.042 -2.193 11.013 1.00 93.50 78 THR A O 1
ATOM 599 N N . SER A 1 79 ? -17.753 -3.979 10.579 1.00 92.31 79 SER A N 1
ATOM 600 C CA . SER A 1 79 ? -18.807 -4.962 10.837 1.00 92.31 79 SER A CA 1
ATOM 601 C C . SER A 1 79 ? -18.959 -5.253 12.336 1.00 92.31 79 SER A C 1
ATOM 603 O O . SER A 1 79 ? -17.960 -5.224 13.055 1.00 92.31 79 SER A O 1
ATOM 605 N N . PRO A 1 80 ? -20.175 -5.570 12.822 1.00 88.75 80 PRO A N 1
ATOM 606 C CA . PRO A 1 80 ? -20.370 -6.052 14.188 1.00 88.75 80 PRO A CA 1
ATOM 607 C C . PRO A 1 80 ? -19.554 -7.325 14.453 1.00 88.75 80 PRO A C 1
ATOM 609 O O . PRO A 1 80 ? -19.525 -8.215 13.607 1.00 88.75 80 PRO A O 1
ATOM 612 N N . ASP A 1 81 ? -18.939 -7.417 15.633 1.00 90.31 81 ASP A N 1
ATOM 613 C CA . ASP A 1 81 ? -18.218 -8.607 16.107 1.00 90.31 81 ASP A CA 1
ATOM 614 C C . ASP A 1 81 ? -19.018 -9.260 17.251 1.00 90.31 81 ASP A C 1
ATOM 616 O O . ASP A 1 81 ? -18.863 -8.862 18.409 1.00 90.31 81 ASP A O 1
ATOM 620 N N . PRO A 1 82 ? -19.954 -10.184 16.945 1.00 87.81 82 PRO A N 1
ATOM 621 C CA . PRO A 1 82 ? -20.782 -10.834 17.962 1.00 87.81 82 PRO A CA 1
ATOM 622 C C . PRO A 1 82 ? -19.987 -11.797 18.854 1.00 87.81 82 PRO A C 1
ATOM 624 O O . PRO A 1 82 ? -20.439 -12.103 19.955 1.00 87.81 82 PRO A O 1
ATOM 627 N N . ASP A 1 83 ? -18.811 -12.239 18.400 1.00 88.44 83 ASP A N 1
ATOM 628 C CA . ASP A 1 83 ? -17.956 -13.211 19.083 1.00 88.44 83 ASP A CA 1
ATOM 629 C C . ASP A 1 83 ? -16.835 -12.534 19.897 1.00 88.44 83 ASP A C 1
ATOM 631 O O . ASP A 1 83 ? -15.881 -13.195 20.319 1.00 88.44 83 ASP A O 1
ATOM 635 N N . ASP A 1 84 ? -16.918 -11.216 20.127 1.00 88.75 84 ASP A N 1
ATOM 636 C CA . ASP A 1 84 ? -15.966 -10.496 20.975 1.00 88.75 84 ASP A CA 1
ATOM 637 C C . ASP A 1 84 ? -16.127 -10.939 22.448 1.00 88.75 84 ASP A C 1
ATOM 639 O O . ASP A 1 84 ? -17.121 -10.582 23.093 1.00 88.75 84 ASP A O 1
ATOM 643 N N . PRO A 1 85 ? -15.161 -11.685 23.026 1.00 88.69 85 PRO A N 1
ATOM 644 C CA . PRO A 1 85 ? -15.269 -12.190 24.394 1.00 88.69 85 PRO A CA 1
ATOM 645 C C . PRO A 1 85 ? -15.263 -11.065 25.433 1.00 88.69 85 PRO A C 1
ATOM 647 O O . PRO A 1 85 ? -15.793 -11.239 26.530 1.00 88.69 85 PRO A O 1
ATOM 650 N N . ASP A 1 86 ? -14.705 -9.903 25.086 1.00 88.88 86 ASP A N 1
ATOM 651 C CA . ASP A 1 86 ? -14.572 -8.768 25.994 1.00 88.88 86 ASP A CA 1
ATOM 652 C C . ASP A 1 86 ? -15.799 -7.844 25.938 1.00 88.88 86 ASP A C 1
ATOM 654 O O . ASP A 1 86 ? -15.860 -6.847 26.660 1.00 88.88 86 ASP A O 1
ATOM 658 N N . LEU A 1 87 ? -16.809 -8.164 25.114 1.00 88.19 87 LEU A N 1
ATOM 659 C CA . LEU A 1 87 ? -17.996 -7.327 24.933 1.00 88.19 87 LEU A CA 1
ATOM 660 C C . LEU A 1 87 ? -18.731 -7.066 26.251 1.00 88.19 87 LEU A C 1
ATOM 662 O O . LEU A 1 87 ? -19.036 -5.914 26.566 1.00 88.19 87 LEU A O 1
ATOM 666 N N . ILE A 1 88 ? -18.996 -8.121 27.025 1.00 88.19 88 ILE A N 1
ATOM 667 C CA . ILE A 1 88 ? -19.715 -8.015 28.302 1.00 88.19 88 ILE A CA 1
ATOM 668 C C . ILE A 1 88 ? -18.869 -7.281 29.345 1.00 88.19 88 ILE A C 1
ATOM 670 O O . ILE A 1 88 ? -19.372 -6.385 30.022 1.00 88.19 88 ILE A O 1
ATOM 674 N N . LEU A 1 89 ? -17.578 -7.611 29.447 1.00 89.19 89 LEU A N 1
ATOM 675 C CA . LEU A 1 89 ? -16.661 -6.962 30.390 1.00 89.19 89 LEU A CA 1
ATOM 676 C C . LEU A 1 89 ? -16.588 -5.453 30.143 1.00 89.19 89 LEU A C 1
ATOM 678 O O . LEU A 1 89 ? -16.736 -4.663 31.074 1.00 89.19 89 LEU A O 1
ATOM 682 N N . ARG A 1 90 ? -16.472 -5.052 28.877 1.00 89.19 90 ARG A N 1
ATOM 683 C CA . ARG A 1 90 ? -16.442 -3.650 28.456 1.00 89.19 90 ARG A CA 1
ATOM 684 C C . ARG A 1 90 ? -17.758 -2.919 28.717 1.00 89.19 90 AR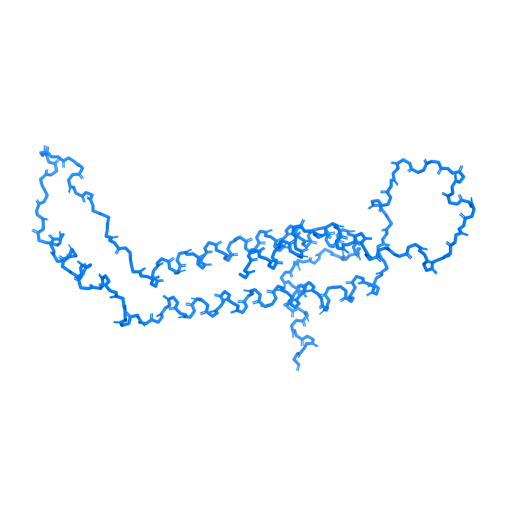G A C 1
ATOM 686 O O . ARG A 1 90 ? -17.743 -1.745 29.075 1.00 89.19 90 ARG A O 1
ATOM 693 N N . GLN A 1 91 ? -18.905 -3.585 28.563 1.00 87.75 91 GLN A N 1
ATOM 694 C CA . GLN A 1 91 ? -20.204 -2.999 28.922 1.00 87.75 91 GLN A CA 1
ATOM 695 C C . GLN A 1 91 ? -20.313 -2.743 30.429 1.00 87.75 91 GLN A C 1
ATOM 697 O O . GLN A 1 91 ? -20.769 -1.672 30.828 1.00 87.75 91 GLN A O 1
ATOM 702 N N . ILE A 1 92 ? -19.855 -3.688 31.255 1.00 89.94 92 ILE A N 1
ATOM 703 C CA . ILE A 1 92 ? -19.823 -3.545 32.717 1.00 89.94 92 ILE A CA 1
ATOM 704 C C . ILE A 1 92 ? -18.877 -2.409 33.123 1.00 89.94 92 ILE A C 1
ATOM 706 O O . ILE A 1 92 ? -19.248 -1.562 33.933 1.00 89.94 92 ILE A O 1
ATOM 710 N N . GLU A 1 93 ? -17.676 -2.357 32.544 1.00 88.69 93 GLU A N 1
ATOM 711 C CA . GLU A 1 93 ? -16.707 -1.288 32.800 1.00 88.69 93 GLU A CA 1
ATOM 712 C C . GLU A 1 93 ? -17.260 0.082 32.387 1.00 88.69 93 GLU A C 1
ATOM 714 O O . GLU A 1 93 ? -17.206 1.030 33.167 1.00 88.69 93 GLU A O 1
ATOM 719 N N . SER A 1 94 ? -17.883 0.176 31.207 1.00 87.62 94 SER A N 1
ATOM 720 C CA . SER A 1 94 ? -18.510 1.413 30.733 1.00 87.62 94 SER A CA 1
ATOM 721 C C . SER A 1 94 ? -19.660 1.865 31.634 1.00 87.62 94 SER A C 1
ATOM 723 O O . SER A 1 94 ? -19.798 3.061 31.886 1.00 87.62 94 SER A O 1
ATOM 725 N N . ALA A 1 95 ? -20.473 0.934 32.143 1.00 88.81 95 ALA A N 1
ATOM 726 C CA . ALA A 1 95 ? -21.529 1.250 33.101 1.00 88.81 95 ALA A CA 1
ATOM 727 C C . ALA A 1 95 ? -20.943 1.769 34.423 1.00 88.81 95 ALA A C 1
ATOM 729 O O . ALA A 1 95 ? -21.350 2.825 34.902 1.00 88.81 95 ALA A O 1
ATOM 730 N N . LYS A 1 96 ? -19.923 1.088 34.957 1.00 88.19 96 LYS A N 1
ATOM 731 C CA . LYS A 1 96 ? -19.244 1.484 36.196 1.00 88.19 96 LYS A CA 1
ATOM 732 C C . LYS A 1 96 ? -18.573 2.854 36.084 1.00 88.19 96 LYS A C 1
ATOM 734 O O . LYS A 1 96 ? -18.637 3.640 37.024 1.00 88.19 96 LYS A O 1
ATOM 739 N N . GLU A 1 97 ? -17.947 3.159 34.949 1.00 85.69 97 GLU A N 1
ATOM 740 C CA . GLU A 1 97 ? -17.336 4.472 34.723 1.00 85.69 97 GLU A CA 1
ATOM 741 C C . GLU A 1 97 ? -18.395 5.581 34.644 1.00 85.69 97 GLU A C 1
ATOM 743 O O . GLU A 1 97 ? -18.172 6.668 35.165 1.00 85.69 97 GLU A O 1
ATOM 748 N N . ARG A 1 98 ? -19.574 5.313 34.062 1.00 85.38 98 ARG A N 1
ATOM 749 C CA . ARG A 1 98 ? -20.685 6.286 34.030 1.00 85.38 98 ARG A CA 1
ATOM 750 C C . ARG A 1 98 ? -21.255 6.593 35.413 1.00 85.38 98 ARG A C 1
ATOM 752 O O . ARG A 1 98 ? -21.756 7.692 35.624 1.00 85.38 98 ARG A O 1
ATOM 759 N N . GLU A 1 99 ? -21.208 5.632 36.331 1.00 86.62 99 GLU A N 1
ATOM 760 C CA . GLU A 1 99 ? -21.679 5.794 37.713 1.00 86.62 99 GLU A CA 1
ATOM 761 C C . GLU A 1 99 ? -20.640 6.459 38.631 1.00 86.62 99 GLU A C 1
ATOM 763 O O . GLU A 1 99 ? -20.962 6.881 39.744 1.00 86.62 99 GLU A O 1
ATOM 768 N N . LYS A 1 100 ? -19.384 6.564 38.189 1.00 84.00 100 LYS A N 1
ATOM 769 C CA . LYS A 1 100 ? -18.284 7.102 38.987 1.00 84.00 100 LYS A CA 1
ATOM 770 C C . LYS A 1 100 ? -18.411 8.618 39.142 1.00 84.00 100 LYS A C 1
ATOM 772 O O . LYS A 1 100 ? -18.338 9.373 38.177 1.00 84.00 100 LYS A O 1
ATOM 777 N N . VAL A 1 101 ? -18.522 9.070 40.389 1.00 82.06 101 VAL A N 1
ATOM 778 C CA . VAL A 1 101 ? -18.449 10.491 40.750 1.00 82.06 101 VAL A CA 1
ATOM 779 C C . VAL A 1 101 ? -17.003 10.833 41.095 1.00 82.06 101 VAL A C 1
ATOM 781 O O . VAL A 1 101 ? -16.413 10.221 41.986 1.00 82.06 101 VAL A O 1
ATOM 784 N N . VAL A 1 102 ? -16.429 11.797 40.378 1.00 82.69 102 VAL A N 1
ATOM 785 C CA . VAL A 1 102 ? -15.032 12.215 40.538 1.00 82.69 102 VAL A CA 1
ATOM 786 C C . VAL A 1 102 ? -14.972 13.548 41.279 1.00 82.69 102 VAL A C 1
ATOM 788 O O . VAL A 1 102 ? -15.540 14.535 40.821 1.00 82.69 102 VAL A O 1
ATOM 791 N N . ASP A 1 103 ? -14.272 13.579 42.417 1.00 83.06 103 ASP A N 1
ATOM 792 C CA . ASP A 1 103 ? -13.899 14.822 43.101 1.00 83.06 103 ASP A CA 1
ATOM 793 C C . ASP A 1 103 ? -12.481 15.232 42.677 1.00 83.06 103 ASP A C 1
ATOM 795 O O . ASP A 1 103 ? -11.476 14.776 43.231 1.00 83.06 103 ASP A O 1
ATOM 799 N N . GLU A 1 104 ? -12.406 16.115 41.682 1.00 79.69 104 GLU A N 1
ATOM 800 C CA . GLU A 1 104 ? -11.150 16.632 41.123 1.00 79.69 104 GLU A CA 1
ATOM 801 C C . GLU A 1 104 ? -10.294 17.382 42.155 1.00 79.69 104 GLU A C 1
ATOM 803 O O . GLU A 1 104 ? -9.086 17.539 41.968 1.00 79.69 104 GLU A O 1
ATOM 808 N N . ARG A 1 105 ? -10.895 17.830 43.267 1.00 85.31 105 ARG A N 1
ATOM 809 C CA . ARG A 1 105 ? -10.179 18.522 44.342 1.00 85.31 105 ARG A CA 1
ATOM 810 C C . ARG A 1 105 ? -9.403 17.550 45.232 1.00 85.31 105 ARG A C 1
ATOM 812 O O . ARG A 1 105 ? -8.437 17.964 45.874 1.00 85.31 105 ARG A O 1
ATOM 819 N N . LEU A 1 106 ? -9.836 16.291 45.308 1.00 84.75 106 LEU A N 1
ATOM 820 C CA . LEU A 1 106 ? -9.167 15.250 46.086 1.00 84.75 106 LEU A CA 1
ATOM 821 C C . LEU A 1 106 ? -8.065 14.563 45.264 1.00 84.75 106 LEU A C 1
ATOM 823 O O . LEU A 1 106 ? -6.975 14.339 45.786 1.00 84.75 106 LEU A O 1
ATOM 827 N N . ASP A 1 107 ? -8.340 14.267 43.988 1.00 81.75 107 ASP A N 1
ATOM 828 C CA . ASP A 1 107 ? -7.362 13.708 43.048 1.00 81.75 107 ASP A CA 1
ATOM 829 C C . ASP A 1 107 ? -7.663 14.112 41.585 1.00 81.75 107 ASP A C 1
ATOM 831 O O . ASP A 1 107 ? -8.574 13.550 40.964 1.00 81.75 107 ASP A O 1
ATOM 835 N N . PRO A 1 108 ? -6.852 15.004 40.985 1.00 81.50 108 PRO A N 1
ATOM 836 C CA . PRO A 1 108 ? -6.985 15.431 39.589 1.00 81.50 108 PRO A CA 1
ATOM 837 C C . PRO A 1 108 ? -6.816 14.316 38.542 1.00 81.50 108 PRO A C 1
ATOM 839 O O . PRO A 1 108 ? -7.166 14.506 37.377 1.00 81.50 108 PRO A O 1
ATOM 842 N N . TYR A 1 109 ? -6.247 13.163 38.907 1.00 79.62 109 TYR A N 1
ATOM 843 C CA . TYR A 1 109 ? -6.009 12.051 37.980 1.00 79.62 109 TYR A CA 1
ATOM 844 C C . TYR A 1 109 ? -7.098 10.982 38.023 1.00 79.62 109 TYR A C 1
ATOM 846 O O . TYR A 1 109 ? -7.197 10.179 37.092 1.00 79.62 109 TYR A O 1
ATOM 854 N N . SER A 1 110 ? -7.957 11.010 39.041 1.00 80.19 110 SER A N 1
ATOM 855 C CA . SER A 1 110 ? -9.040 10.042 39.221 1.00 80.19 110 SER A CA 1
ATOM 856 C C . SER A 1 110 ? -10.104 10.101 38.114 1.00 80.19 110 SER A C 1
ATOM 858 O O . SER A 1 110 ? -10.799 9.110 37.892 1.00 80.19 110 SER A O 1
ATOM 860 N N . ALA A 1 111 ? -10.185 11.205 37.360 1.00 78.81 111 ALA A N 1
ATOM 861 C CA . ALA A 1 111 ? -11.075 11.363 36.206 1.00 78.81 111 ALA A CA 1
ATOM 862 C C . ALA A 1 111 ? -10.598 10.627 34.942 1.00 78.81 111 ALA A C 1
ATOM 864 O O . ALA A 1 111 ? -11.353 10.497 33.979 1.00 78.81 111 ALA A O 1
ATOM 865 N N . ARG A 1 112 ? -9.345 10.154 34.902 1.00 81.56 112 ARG A N 1
ATOM 866 C CA . ARG A 1 112 ? -8.821 9.456 33.724 1.00 81.56 112 ARG A CA 1
ATOM 867 C C . ARG A 1 112 ? -9.318 8.017 33.711 1.00 81.56 112 ARG A C 1
ATOM 869 O O . ARG A 1 112 ? -9.025 7.245 34.620 1.00 81.56 112 ARG A O 1
ATOM 876 N N . SER A 1 113 ? -10.013 7.657 32.641 1.00 79.19 113 SER A N 1
ATOM 877 C CA . SER A 1 113 ? -10.391 6.283 32.331 1.00 79.19 113 SER A CA 1
ATOM 878 C C . SER A 1 113 ? -9.978 5.961 30.906 1.00 79.19 113 SER A C 1
ATOM 880 O O . SER A 1 113 ? -10.097 6.799 30.010 1.00 79.19 113 SER A O 1
ATOM 882 N N . TYR A 1 114 ? -9.446 4.759 30.715 1.00 81.19 114 TYR A N 1
ATOM 883 C CA . TYR A 1 114 ? -9.027 4.255 29.416 1.00 81.19 114 TYR A CA 1
ATOM 884 C C . TYR A 1 114 ? -9.901 3.048 29.095 1.00 81.19 114 TYR A C 1
ATOM 886 O O . TYR A 1 114 ? -9.567 1.946 29.527 1.00 81.19 114 TYR A O 1
ATOM 894 N N . PRO A 1 115 ? -11.023 3.242 28.383 1.00 83.38 115 PRO A N 1
ATOM 895 C CA . PRO A 1 115 ? -11.903 2.134 28.061 1.00 83.38 115 PRO A CA 1
ATOM 896 C C . PRO A 1 115 ? -11.148 1.111 27.214 1.00 83.38 115 PRO A C 1
ATOM 898 O O . PRO A 1 115 ? -10.409 1.471 26.289 1.00 83.38 115 PRO A O 1
ATOM 901 N N . GLN A 1 116 ? -11.350 -0.169 27.515 1.00 83.94 116 GLN A N 1
ATOM 902 C CA . GLN A 1 116 ? -10.814 -1.234 26.682 1.00 83.94 116 GLN A CA 1
ATOM 903 C C . GLN A 1 116 ? -11.411 -1.125 25.271 1.00 83.94 116 GLN A C 1
ATOM 905 O O . GLN A 1 116 ? -12.627 -1.048 25.099 1.00 83.94 116 GLN A O 1
ATOM 910 N N . GLN A 1 117 ? -10.557 -1.093 24.248 1.00 85.50 117 GLN A N 1
ATOM 911 C CA . GLN A 1 117 ? -10.996 -0.954 22.857 1.00 85.50 117 GLN A CA 1
ATOM 912 C C . GLN A 1 117 ? -11.649 -2.242 22.354 1.00 85.50 117 GLN A C 1
ATOM 914 O O . GLN A 1 117 ? -11.253 -3.347 22.735 1.00 85.50 117 GLN A O 1
ATOM 919 N N . ALA A 1 118 ? -12.624 -2.110 21.453 1.00 90.19 118 ALA A N 1
ATOM 920 C CA . ALA A 1 118 ? -13.158 -3.261 20.730 1.00 90.19 118 ALA A CA 1
ATOM 921 C C . ALA A 1 118 ? -12.123 -3.848 19.757 1.00 90.19 118 ALA A C 1
ATOM 923 O O . ALA A 1 118 ? -11.253 -3.140 19.237 1.00 90.19 118 ALA A O 1
ATOM 924 N N . ARG A 1 119 ? -12.230 -5.146 19.447 1.00 91.50 119 ARG A N 1
ATOM 925 C CA . ARG A 1 119 ? -11.374 -5.786 18.428 1.00 91.50 119 ARG A CA 1
ATOM 926 C C . ARG A 1 119 ? -11.493 -5.097 17.068 1.00 91.50 119 ARG A C 1
ATOM 928 O O . ARG A 1 119 ? -10.497 -4.864 16.391 1.00 91.50 119 ARG A O 1
ATOM 935 N N . THR A 1 120 ? -12.704 -4.697 16.701 1.00 93.56 120 THR A N 1
ATOM 936 C CA . THR A 1 120 ? -12.994 -3.955 15.468 1.00 93.56 120 THR A CA 1
ATOM 937 C C . THR A 1 120 ? -12.403 -2.547 15.485 1.00 93.56 120 THR A C 1
ATOM 939 O O . THR A 1 120 ? -11.841 -2.101 14.488 1.00 93.56 120 THR A O 1
ATOM 942 N N . GLU A 1 121 ? -12.433 -1.867 16.633 1.00 92.31 121 GLU A N 1
ATOM 943 C CA . GLU A 1 121 ? -11.833 -0.542 16.812 1.00 92.31 121 GLU A CA 1
ATOM 944 C C . GLU A 1 121 ? -10.301 -0.588 16.730 1.00 92.31 121 GLU A C 1
ATOM 946 O O . GLU A 1 121 ? -9.686 0.213 16.017 1.00 92.31 121 GLU A O 1
ATOM 951 N N . SER A 1 122 ? -9.683 -1.562 17.401 1.00 93.31 122 SER A N 1
ATOM 952 C CA . SER A 1 122 ? -8.236 -1.777 17.327 1.00 93.31 122 SER A CA 1
ATOM 953 C C . SER A 1 122 ? -7.803 -2.159 15.906 1.00 93.31 122 SER A C 1
ATOM 955 O O . SER A 1 122 ? -6.837 -1.594 15.385 1.00 93.31 122 SER A O 1
ATOM 957 N N . LEU A 1 123 ? -8.567 -3.011 15.210 1.00 95.44 123 LEU A N 1
ATOM 958 C CA . LEU A 1 123 ? -8.353 -3.297 13.791 1.00 95.44 123 LEU A CA 1
ATOM 959 C C . LEU A 1 123 ? -8.490 -2.033 12.929 1.00 95.44 123 LEU A C 1
ATOM 961 O O . LEU A 1 123 ? -7.643 -1.794 12.068 1.00 95.44 123 LEU A O 1
ATOM 965 N N . ALA A 1 124 ? -9.497 -1.189 13.170 1.00 96.06 124 ALA A N 1
ATOM 966 C CA . ALA A 1 124 ? -9.678 0.065 12.440 1.00 96.06 124 ALA A CA 1
ATOM 967 C C . ALA A 1 124 ? -8.468 0.999 12.606 1.00 96.06 124 ALA A C 1
ATOM 969 O O . ALA A 1 124 ? -8.035 1.628 11.636 1.00 96.06 124 ALA A O 1
ATOM 970 N N . ALA A 1 125 ? -7.900 1.077 13.813 1.00 95.81 125 ALA A N 1
ATOM 971 C CA . ALA A 1 125 ? -6.685 1.843 14.076 1.00 95.81 125 ALA A CA 1
ATOM 972 C C . ALA A 1 125 ? -5.478 1.272 13.311 1.00 95.81 125 ALA A C 1
ATOM 974 O O . ALA A 1 125 ? -4.749 2.022 12.658 1.00 95.81 125 ALA A O 1
ATOM 975 N N . VAL A 1 126 ? -5.307 -0.055 13.310 1.00 96.44 126 VAL A N 1
ATOM 976 C CA . VAL A 1 126 ? -4.250 -0.723 12.536 1.00 96.44 126 VAL A CA 1
ATOM 977 C C . VAL A 1 126 ? -4.406 -0.446 11.041 1.00 96.44 126 VAL A C 1
ATOM 979 O O . VAL A 1 126 ? -3.431 -0.073 10.393 1.00 96.44 126 VAL A O 1
ATOM 982 N N . VAL A 1 127 ? -5.611 -0.570 10.483 1.00 97.56 127 VAL A N 1
ATOM 983 C CA . VAL A 1 127 ? -5.872 -0.322 9.055 1.00 97.56 127 VAL A CA 1
ATOM 984 C C . VAL A 1 127 ? -5.551 1.122 8.671 1.00 97.56 127 VAL A C 1
ATOM 986 O O . VAL A 1 127 ? -4.898 1.341 7.649 1.00 97.56 127 VAL A O 1
ATOM 989 N N . ARG A 1 128 ? -5.946 2.104 9.495 1.00 97.06 128 ARG A N 1
ATOM 990 C CA . ARG A 1 128 ? -5.599 3.522 9.290 1.00 97.06 128 ARG A CA 1
ATOM 991 C C . ARG A 1 128 ? -4.085 3.717 9.224 1.00 97.06 128 ARG A C 1
ATOM 993 O O . ARG A 1 128 ? -3.588 4.258 8.241 1.00 97.06 128 ARG A O 1
ATOM 1000 N N . ASN A 1 129 ? -3.354 3.175 10.197 1.00 97.69 129 ASN A N 1
ATOM 1001 C CA . ASN A 1 129 ? -1.893 3.250 10.219 1.00 97.69 129 ASN A CA 1
ATOM 1002 C C . ASN A 1 129 ? -1.269 2.576 8.989 1.00 97.69 129 ASN A C 1
ATOM 1004 O O . ASN A 1 129 ? -0.357 3.121 8.370 1.00 97.69 129 ASN A O 1
ATOM 1008 N N . GLN A 1 130 ? -1.768 1.401 8.594 1.00 97.50 130 GLN A N 1
ATOM 1009 C CA . GLN A 1 130 ? -1.227 0.680 7.444 1.00 97.50 130 GLN A CA 1
ATOM 1010 C C . GLN A 1 130 ? -1.480 1.388 6.112 1.00 97.50 130 GLN A C 1
ATOM 1012 O O . GLN A 1 130 ? -0.648 1.248 5.217 1.00 97.50 130 GLN A O 1
ATOM 1017 N N . ARG A 1 131 ? -2.568 2.159 5.978 1.00 97.56 131 ARG A N 1
ATOM 1018 C CA . ARG A 1 131 ? -2.815 3.009 4.803 1.00 97.56 131 ARG A CA 1
ATOM 1019 C C . ARG A 1 131 ? -1.794 4.141 4.703 1.00 97.56 131 ARG A C 1
ATOM 1021 O O . ARG A 1 131 ? -1.182 4.283 3.652 1.00 97.56 131 ARG A O 1
ATOM 1028 N N . THR A 1 132 ? -1.521 4.849 5.798 1.00 97.62 132 THR A N 1
ATOM 1029 C CA . THR A 1 132 ? -0.484 5.897 5.825 1.00 97.62 132 THR A CA 1
ATOM 1030 C C . THR A 1 132 ? 0.903 5.332 5.512 1.00 97.62 132 THR A C 1
ATOM 1032 O O . THR A 1 132 ? 1.653 5.899 4.723 1.00 97.62 132 THR A O 1
ATOM 1035 N N . VAL A 1 133 ? 1.246 4.171 6.080 1.00 97.44 133 VAL A N 1
ATOM 1036 C CA . VAL A 1 133 ? 2.508 3.485 5.758 1.00 97.44 133 VAL A CA 1
ATOM 1037 C C . VAL A 1 133 ? 2.566 3.106 4.277 1.00 97.44 133 VAL A C 1
ATOM 1039 O O . VAL A 1 133 ? 3.607 3.256 3.644 1.00 97.44 133 VAL A O 1
ATOM 1042 N N . GLU A 1 134 ? 1.460 2.630 3.707 1.00 97.50 134 GLU A N 1
ATOM 1043 C CA . GLU A 1 134 ? 1.397 2.259 2.294 1.00 97.50 134 GLU A CA 1
ATOM 1044 C C . GLU A 1 134 ? 1.594 3.466 1.364 1.00 97.50 134 GLU A C 1
ATOM 1046 O O . GLU A 1 134 ? 2.308 3.342 0.374 1.00 97.50 134 GLU A O 1
ATOM 1051 N N . GLU A 1 135 ? 1.031 4.630 1.692 1.00 97.50 135 GLU A N 1
ATOM 1052 C CA . GLU A 1 135 ? 1.253 5.877 0.943 1.00 97.50 135 GLU A CA 1
ATOM 1053 C C . GLU A 1 135 ? 2.736 6.270 0.922 1.00 97.50 135 GLU A C 1
ATOM 1055 O O . GLU A 1 135 ? 3.290 6.545 -0.144 1.00 97.50 135 GLU A O 1
ATOM 1060 N N . ILE A 1 136 ? 3.400 6.224 2.083 1.00 97.19 136 ILE A N 1
ATOM 1061 C CA . ILE A 1 136 ? 4.830 6.539 2.212 1.00 97.19 136 ILE A CA 1
ATOM 1062 C C . ILE A 1 136 ? 5.675 5.564 1.389 1.00 97.19 136 ILE A C 1
ATOM 1064 O O . ILE A 1 136 ? 6.571 5.982 0.651 1.00 97.19 136 ILE A O 1
ATOM 1068 N N . ILE A 1 137 ? 5.396 4.263 1.507 1.00 97.12 137 ILE A N 1
ATOM 1069 C CA . ILE A 1 137 ? 6.146 3.228 0.792 1.00 97.12 137 ILE A CA 1
ATOM 1070 C C . ILE A 1 137 ? 5.977 3.406 -0.715 1.00 97.12 137 ILE A C 1
ATOM 1072 O O . ILE A 1 137 ? 6.977 3.463 -1.422 1.00 97.12 137 ILE A O 1
ATOM 1076 N N . ARG A 1 138 ? 4.747 3.577 -1.213 1.00 97.19 138 ARG A N 1
ATOM 1077 C CA . ARG A 1 138 ? 4.498 3.769 -2.650 1.00 97.19 138 ARG A CA 1
ATOM 1078 C C . ARG A 1 138 ? 5.180 5.011 -3.195 1.00 97.19 138 ARG A C 1
ATOM 1080 O O . ARG A 1 138 ? 5.803 4.924 -4.248 1.00 97.19 138 ARG A O 1
ATOM 1087 N N . ALA A 1 139 ? 5.125 6.130 -2.474 1.00 96.69 139 ALA A N 1
ATOM 1088 C CA . ALA A 1 139 ? 5.813 7.353 -2.874 1.00 96.69 139 ALA A CA 1
ATOM 1089 C C . ALA A 1 139 ? 7.332 7.139 -2.985 1.00 96.69 139 ALA A C 1
ATOM 1091 O O . ALA A 1 139 ? 7.941 7.513 -3.989 1.00 96.69 139 ALA A O 1
ATOM 1092 N N . ARG A 1 140 ? 7.941 6.476 -1.994 1.00 95.81 140 ARG A N 1
ATOM 1093 C CA . ARG A 1 140 ? 9.381 6.184 -1.992 1.00 95.81 140 ARG A CA 1
ATOM 1094 C C . ARG A 1 140 ? 9.780 5.212 -3.102 1.00 95.81 140 ARG A C 1
ATOM 1096 O O . ARG A 1 140 ? 10.740 5.474 -3.822 1.00 95.81 140 ARG A O 1
ATOM 1103 N N . THR A 1 141 ? 9.054 4.106 -3.245 1.00 96.62 141 THR A N 1
ATOM 1104 C CA . THR A 1 141 ? 9.289 3.110 -4.296 1.00 96.62 141 THR A CA 1
ATOM 1105 C C . THR A 1 141 ? 9.146 3.750 -5.672 1.00 96.62 141 THR A C 1
ATOM 1107 O O . THR A 1 141 ? 10.010 3.572 -6.528 1.00 96.62 141 THR A O 1
ATOM 1110 N N . TRP A 1 142 ? 8.091 4.542 -5.880 1.00 96.12 142 TRP A N 1
ATOM 1111 C CA . TRP A 1 142 ? 7.844 5.209 -7.151 1.00 96.12 142 TRP A CA 1
ATOM 1112 C C . TRP A 1 142 ? 8.938 6.199 -7.511 1.00 96.12 142 TRP A C 1
ATOM 1114 O O . TRP A 1 142 ? 9.381 6.174 -8.648 1.00 96.12 142 TRP A O 1
ATOM 1124 N N . SER A 1 143 ? 9.429 6.995 -6.555 1.00 93.38 143 SER A N 1
ATOM 1125 C CA . SER A 1 143 ? 10.530 7.934 -6.799 1.00 93.38 143 SER A CA 1
ATOM 1126 C C . SER A 1 143 ? 11.754 7.249 -7.417 1.00 93.38 143 SER A C 1
ATOM 1128 O O . SER A 1 143 ? 12.380 7.806 -8.314 1.00 93.38 143 SER A O 1
ATOM 1130 N N . LEU A 1 144 ? 12.085 6.034 -6.963 1.00 92.25 144 LEU A N 1
ATOM 1131 C CA . LEU A 1 144 ? 13.201 5.254 -7.507 1.00 92.25 144 LEU A CA 1
ATOM 1132 C C . LEU A 1 144 ? 12.862 4.637 -8.867 1.00 92.25 144 LEU A C 1
ATOM 1134 O O . LEU A 1 144 ? 13.698 4.619 -9.771 1.00 92.25 144 LEU A O 1
ATOM 1138 N N . VAL A 1 145 ? 11.639 4.129 -9.025 1.00 92.94 145 VAL A N 1
ATOM 1139 C CA . VAL A 1 145 ? 11.170 3.560 -10.295 1.00 92.94 145 VAL A CA 1
ATOM 1140 C C . VAL A 1 145 ? 11.143 4.632 -11.383 1.00 92.94 145 VAL A C 1
ATOM 1142 O O . VAL A 1 145 ? 11.676 4.389 -12.462 1.00 92.94 145 VAL A O 1
ATOM 1145 N N . SER A 1 146 ? 10.602 5.820 -11.105 1.00 91.50 146 SER A N 1
ATOM 1146 C CA . SER A 1 146 ? 10.509 6.915 -12.072 1.00 91.50 146 SER A CA 1
ATOM 1147 C C . SER A 1 146 ? 11.884 7.416 -12.503 1.00 91.50 146 SER A C 1
ATOM 1149 O O . SER A 1 146 ? 12.105 7.637 -13.692 1.00 91.50 146 SER A O 1
ATOM 1151 N N . GLU A 1 147 ? 12.830 7.516 -11.563 1.00 89.00 147 GLU A N 1
ATOM 1152 C CA . GLU A 1 147 ? 14.215 7.903 -11.849 1.00 89.00 147 GLU A CA 1
ATOM 1153 C C . GLU A 1 147 ? 14.905 6.890 -12.777 1.00 89.00 147 GLU A C 1
ATOM 1155 O O . GLU A 1 147 ? 15.531 7.267 -13.767 1.00 89.00 147 GLU A O 1
ATOM 1160 N N . ARG A 1 148 ? 14.766 5.586 -12.500 1.00 88.44 148 ARG A N 1
ATOM 1161 C CA . ARG A 1 148 ? 15.477 4.526 -13.239 1.00 88.44 148 ARG A CA 1
ATOM 1162 C C . ARG A 1 148 ? 14.814 4.118 -14.553 1.00 88.44 148 ARG A C 1
ATOM 1164 O O . ARG A 1 148 ? 15.507 3.690 -15.479 1.00 88.44 148 ARG A O 1
ATOM 1171 N N . CYS A 1 149 ? 13.493 4.232 -14.633 1.00 88.31 149 CYS A N 1
ATOM 1172 C CA . CYS A 1 149 ? 12.714 3.918 -15.828 1.00 88.31 149 CYS A CA 1
ATOM 1173 C C . CYS A 1 149 ? 12.511 5.122 -16.757 1.00 88.31 149 CYS A C 1
ATOM 1175 O O . CYS A 1 149 ? 11.843 4.968 -17.778 1.00 88.31 149 CYS A O 1
ATOM 1177 N N . ALA A 1 150 ? 13.098 6.283 -16.429 1.00 78.69 150 ALA A N 1
ATOM 1178 C CA . ALA A 1 150 ? 12.946 7.538 -17.167 1.00 78.69 150 ALA A CA 1
ATOM 1179 C C . ALA A 1 150 ? 11.470 7.901 -17.417 1.00 78.69 150 ALA A C 1
ATOM 1181 O O . ALA A 1 150 ? 11.107 8.411 -18.479 1.00 78.69 150 ALA A O 1
ATOM 1182 N N . ASP A 1 151 ? 10.611 7.605 -16.439 1.00 76.00 151 ASP A N 1
ATOM 1183 C CA . ASP A 1 151 ? 9.215 8.011 -16.504 1.00 76.00 151 ASP A CA 1
ATOM 1184 C C . ASP A 1 151 ? 9.132 9.530 -16.278 1.00 76.00 151 ASP A C 1
ATOM 1186 O O . ASP A 1 151 ? 9.910 10.106 -15.515 1.00 76.00 151 ASP A O 1
ATOM 1190 N N . GLY A 1 152 ? 8.196 10.194 -16.964 1.00 71.00 152 GLY A N 1
ATOM 1191 C CA . GLY A 1 152 ? 7.934 11.620 -16.759 1.00 71.00 152 GLY A CA 1
ATOM 1192 C C . GLY A 1 152 ? 7.499 11.939 -15.316 1.00 71.00 152 GLY A C 1
ATOM 1193 O O . GLY A 1 152 ? 7.336 11.029 -14.501 1.00 71.00 152 GLY A O 1
ATOM 1194 N N . PRO A 1 153 ? 7.266 13.222 -14.982 1.00 71.31 153 PRO A N 1
ATOM 1195 C CA . PRO A 1 153 ? 6.880 13.665 -13.638 1.00 71.31 153 PRO A CA 1
ATOM 1196 C C . PRO A 1 153 ? 5.419 13.299 -13.308 1.00 71.31 153 PRO A C 1
ATOM 1198 O O . PRO A 1 153 ? 4.575 14.161 -13.090 1.00 71.31 153 PRO A O 1
ATOM 1201 N N . THR A 1 154 ? 5.094 12.010 -13.330 1.00 85.69 154 THR A N 1
ATOM 1202 C CA . THR A 1 154 ? 3.779 11.461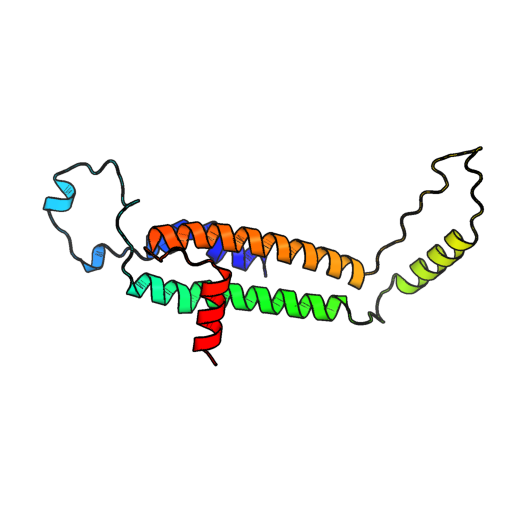 -12.997 1.00 85.69 154 THR A CA 1
ATOM 1203 C C . THR A 1 154 ? 3.808 10.946 -11.567 1.00 85.69 154 THR A C 1
ATOM 1205 O O . THR A 1 154 ? 4.766 10.285 -11.165 1.00 85.69 154 THR A O 1
ATOM 1208 N N . ASN A 1 155 ? 2.754 11.213 -10.801 1.00 92.19 155 ASN A N 1
ATOM 1209 C CA . ASN A 1 155 ? 2.633 10.684 -9.448 1.00 92.19 155 ASN A CA 1
ATOM 1210 C C . ASN A 1 155 ? 2.295 9.183 -9.467 1.00 92.19 155 ASN A C 1
ATOM 1212 O O . ASN A 1 155 ? 1.730 8.655 -10.429 1.00 92.19 155 ASN A O 1
ATOM 1216 N N . TRP A 1 156 ? 2.628 8.482 -8.382 1.00 94.94 156 TRP A N 1
ATOM 1217 C CA . TRP A 1 156 ? 2.411 7.037 -8.283 1.00 94.94 156 TRP A CA 1
ATOM 1218 C C . TRP A 1 156 ? 0.925 6.659 -8.346 1.00 94.94 156 TRP A C 1
ATOM 1220 O O . TRP A 1 156 ? 0.584 5.594 -8.860 1.00 94.94 156 TRP A O 1
ATOM 1230 N N . ASP A 1 157 ? 0.044 7.515 -7.823 1.00 95.19 157 ASP A N 1
ATOM 1231 C CA . ASP A 1 157 ? -1.400 7.297 -7.774 1.00 95.19 157 ASP A CA 1
ATOM 1232 C C . ASP A 1 157 ? -2.013 7.395 -9.172 1.00 95.19 157 ASP A C 1
ATOM 1234 O O . ASP A 1 157 ? -2.762 6.507 -9.577 1.00 95.19 157 ASP A O 1
ATOM 1238 N N . GLU A 1 158 ? -1.618 8.407 -9.945 1.00 95.06 158 GLU A N 1
ATOM 1239 C CA . GLU A 1 158 ? -2.043 8.578 -11.330 1.00 95.06 158 GLU A CA 1
ATOM 1240 C C . GLU A 1 158 ? -1.558 7.406 -12.194 1.00 95.06 158 GLU A C 1
ATOM 1242 O O . GLU A 1 158 ? -2.331 6.836 -12.965 1.00 95.06 158 GLU A O 1
ATOM 1247 N N . ALA A 1 159 ? -0.296 6.993 -12.032 1.00 94.75 159 ALA A N 1
ATOM 1248 C CA . ALA A 1 159 ? 0.261 5.854 -12.756 1.00 94.75 159 ALA A CA 1
ATOM 1249 C C . ALA A 1 159 ? -0.477 4.542 -12.434 1.00 94.75 159 ALA A C 1
ATOM 1251 O O . ALA A 1 159 ? -0.800 3.769 -13.341 1.00 94.75 159 ALA A O 1
ATOM 1252 N N . LEU A 1 160 ? -0.788 4.308 -11.155 1.00 95.56 160 LEU A N 1
ATOM 1253 C CA . LEU A 1 160 ? -1.549 3.139 -10.721 1.00 95.56 160 LEU A CA 1
ATOM 1254 C C . LEU A 1 160 ? -2.994 3.174 -11.237 1.00 95.56 160 LEU A C 1
ATOM 1256 O O . LEU A 1 160 ? -3.512 2.143 -11.664 1.00 95.56 160 LEU A O 1
ATOM 1260 N N . ASN A 1 161 ? -3.649 4.335 -11.218 1.00 95.50 161 ASN A N 1
ATOM 1261 C CA . ASN A 1 161 ? -5.019 4.482 -11.712 1.00 95.50 161 ASN A CA 1
ATOM 1262 C C . ASN A 1 161 ? -5.104 4.249 -13.224 1.00 95.50 161 ASN A C 1
ATOM 1264 O O . ASN A 1 161 ? -5.931 3.451 -13.654 1.00 95.50 161 ASN A O 1
ATOM 1268 N N . LYS A 1 162 ? -4.174 4.802 -14.013 1.00 94.69 162 LYS A N 1
ATOM 1269 C CA . LYS A 1 162 ? -4.070 4.502 -15.453 1.00 94.69 162 LYS A CA 1
ATOM 1270 C C . LYS A 1 162 ? -3.908 3.005 -15.724 1.00 94.69 162 LYS A C 1
ATOM 1272 O O . LYS A 1 162 ? -4.500 2.466 -16.655 1.00 94.69 162 LYS A O 1
ATOM 1277 N N . TRP A 1 163 ? -3.113 2.311 -14.908 1.00 95.25 163 TRP A N 1
ATOM 1278 C CA . TRP A 1 163 ? -2.960 0.860 -15.023 1.00 95.25 163 TRP A CA 1
ATOM 1279 C C . TRP A 1 163 ? -4.251 0.094 -14.687 1.00 95.25 163 TRP A C 1
ATOM 1281 O O . TRP A 1 163 ? -4.540 -0.912 -15.335 1.00 95.25 163 TRP A O 1
ATOM 1291 N N . ARG A 1 164 ? -5.042 0.563 -13.711 1.00 95.31 164 ARG A N 1
ATOM 1292 C CA . ARG A 1 164 ? -6.357 -0.021 -13.386 1.00 95.31 164 ARG A CA 1
ATOM 1293 C C . ARG A 1 164 ? -7.349 0.15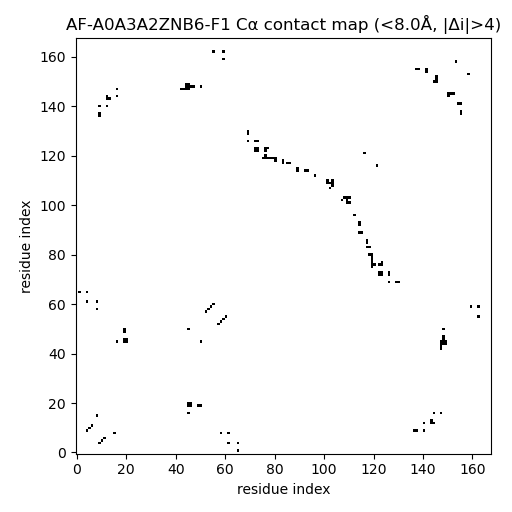5 -14.529 1.00 95.31 164 ARG A C 1
ATOM 1295 O O . ARG A 1 164 ? -8.019 -0.805 -14.887 1.00 95.31 164 ARG A O 1
ATOM 1302 N N . GLU A 1 165 ? -7.414 1.355 -15.099 1.00 95.25 165 GLU A N 1
ATOM 1303 C CA . GLU A 1 165 ? -8.297 1.683 -16.224 1.00 95.25 165 GLU A CA 1
ATOM 1304 C C . GLU A 1 165 ? -7.987 0.820 -17.449 1.00 95.25 165 GLU A C 1
ATOM 1306 O O . GLU A 1 165 ? -8.897 0.286 -18.066 1.00 95.25 165 GLU A O 1
ATOM 1311 N N . GLY A 1 166 ? -6.707 0.595 -17.758 1.00 90.00 166 GLY A N 1
ATOM 1312 C CA . GLY A 1 166 ? -6.301 -0.261 -18.879 1.00 90.00 166 GLY A CA 1
ATOM 1313 C C . GLY A 1 166 ? -6.565 -1.762 -18.693 1.00 90.00 166 GLY A C 1
ATOM 1314 O O . GLY A 1 166 ? -6.235 -2.543 -19.585 1.00 90.00 166 GLY A O 1
ATOM 1315 N N . ARG A 1 167 ? -7.091 -2.185 -17.536 1.00 83.56 167 ARG A N 1
ATOM 1316 C CA . ARG A 1 167 ? -7.465 -3.576 -17.231 1.00 83.56 167 ARG A CA 1
ATOM 1317 C C . ARG A 1 167 ? -8.977 -3.805 -17.148 1.00 83.56 167 ARG A C 1
ATOM 1319 O O . ARG A 1 167 ? -9.370 -4.964 -17.002 1.00 83.56 167 ARG A O 1
ATOM 1326 N N . GLN A 1 168 ? -9.782 -2.743 -17.185 1.00 56.19 168 GLN A N 1
ATOM 1327 C CA . GLN A 1 168 ? -11.234 -2.831 -17.367 1.00 56.19 168 GLN A CA 1
ATOM 1328 C C . GLN A 1 168 ? -11.567 -2.994 -18.849 1.00 56.19 168 GLN A C 1
ATOM 1330 O O . GLN A 1 168 ? -12.547 -3.719 -19.123 1.00 56.19 168 GLN A O 1
#